Protein AF-A0A2D9LE64-F1 (afdb_monomer_lite)

pLDDT: mean 90.19, std 11.19, range [43.84, 98.0]

Radius of gyration: 64.61 Å; chains: 1; bounding box: 121×28×178 Å

Sequence (159 aa):
MFDQAFWVLIAFVIFVSISFRSAKKLIISGLDRRTEEIKKRLQEAENIRNEAKKILGVNIKKLETAKNEVATILSEANKEAEMQKKKALENLNNSMERNKDQLQDRIQKNEKETIEKLKRIISTISISASESFLKNNIDEKLHNRLIENSLSELPKKIQ

Structure (mmCIF, N/CA/C/O backbone):
data_AF-A0A2D9LE64-F1
#
_entry.id   AF-A0A2D9LE64-F1
#
loop_
_atom_site.group_PDB
_atom_site.id
_atom_site.type_symbol
_atom_site.label_atom_id
_atom_site.label_alt_id
_atom_site.label_comp_id
_atom_site.label_asym_id
_atom_site.label_entity_id
_atom_site.label_seq_id
_atom_site.pdbx_PDB_ins_code
_atom_site.Cartn_x
_atom_site.Cartn_y
_atom_site.Cartn_z
_atom_site.occupancy
_atom_site.B_iso_or_equiv
_atom_site.auth_seq_id
_atom_site.auth_comp_id
_atom_site.auth_asym_id
_atom_site.auth_atom_id
_atom_site.pdbx_PDB_model_num
ATOM 1 N N . MET A 1 1 ? 66.280 9.044 -84.227 1.00 51.53 1 MET A N 1
ATOM 2 C CA . MET A 1 1 ? 66.012 10.172 -83.311 1.00 51.53 1 MET A CA 1
ATOM 3 C C . MET A 1 1 ? 64.741 9.796 -82.570 1.00 51.53 1 MET A C 1
ATOM 5 O O . MET A 1 1 ? 63.733 9.614 -83.237 1.00 51.53 1 MET A O 1
ATOM 9 N N . PHE A 1 2 ? 64.805 9.482 -81.273 1.00 62.69 2 PHE A N 1
ATOM 10 C CA . PHE A 1 2 ? 63.596 9.093 -80.536 1.00 62.69 2 PHE A CA 1
ATOM 11 C C . PHE A 1 2 ? 62.653 10.297 -80.490 1.00 62.69 2 PHE A C 1
ATOM 13 O O . PHE A 1 2 ? 63.049 11.369 -80.038 1.00 62.69 2 PHE A O 1
ATOM 20 N N . ASP A 1 3 ? 61.458 10.120 -81.043 1.00 81.88 3 ASP A N 1
ATOM 21 C CA . ASP A 1 3 ? 60.439 11.156 -81.169 1.00 81.88 3 ASP A CA 1
ATOM 22 C C . ASP A 1 3 ? 59.887 11.558 -79.788 1.00 81.88 3 ASP A C 1
ATOM 24 O O . ASP A 1 3 ? 59.827 10.742 -78.863 1.00 81.88 3 ASP A O 1
ATOM 28 N N . GLN A 1 4 ? 59.469 12.815 -79.639 1.00 82.19 4 GLN A N 1
ATOM 29 C CA . GLN A 1 4 ? 58.940 13.372 -78.386 1.00 82.19 4 GLN A CA 1
ATOM 30 C C . GLN A 1 4 ? 57.730 12.572 -77.877 1.00 82.19 4 GLN A C 1
ATOM 32 O O . GLN A 1 4 ? 57.562 12.388 -76.669 1.00 82.19 4 GLN A O 1
ATOM 37 N N . ALA A 1 5 ? 56.938 12.013 -78.796 1.00 86.25 5 ALA A N 1
ATOM 38 C CA . ALA A 1 5 ? 55.792 11.165 -78.489 1.00 86.25 5 ALA A CA 1
ATOM 39 C C . ALA A 1 5 ? 56.155 9.906 -77.671 1.00 86.25 5 ALA A C 1
ATOM 41 O O . ALA A 1 5 ? 55.371 9.483 -76.821 1.00 86.25 5 ALA A O 1
ATOM 42 N N . PHE A 1 6 ? 57.349 9.327 -77.861 1.00 88.56 6 PHE A N 1
ATOM 43 C CA . PHE A 1 6 ? 57.777 8.132 -77.122 1.00 88.56 6 PHE A CA 1
ATOM 44 C C . PHE A 1 6 ? 58.026 8.433 -75.638 1.00 88.56 6 PHE A C 1
ATOM 46 O O . PHE A 1 6 ? 57.590 7.684 -74.762 1.00 88.56 6 PHE A O 1
ATOM 53 N N . TRP A 1 7 ? 58.665 9.568 -75.339 1.00 89.56 7 TRP A N 1
ATOM 54 C CA . TRP A 1 7 ? 58.882 10.000 -73.956 1.00 89.56 7 TRP A CA 1
ATOM 55 C C . TRP A 1 7 ? 57.571 10.397 -73.265 1.00 89.56 7 TRP A C 1
ATOM 57 O O . TRP A 1 7 ? 57.376 10.080 -72.091 1.00 89.56 7 TRP A O 1
ATOM 67 N N . VAL A 1 8 ? 56.635 11.012 -73.996 1.00 89.94 8 VAL A N 1
ATOM 68 C CA . VAL A 1 8 ? 55.286 11.306 -73.481 1.00 89.94 8 VAL A CA 1
ATOM 69 C C . VAL A 1 8 ? 54.534 10.019 -73.133 1.00 89.94 8 VAL A C 1
ATOM 71 O O . VAL A 1 8 ? 53.922 9.947 -72.067 1.00 89.94 8 VAL A O 1
ATOM 74 N N . LEU A 1 9 ? 54.621 8.979 -73.969 1.00 92.25 9 LEU A N 1
ATOM 75 C CA . LEU A 1 9 ? 53.994 7.684 -73.691 1.00 92.25 9 LEU A CA 1
ATOM 76 C C . LEU A 1 9 ? 54.569 7.030 -72.426 1.00 92.25 9 LEU A C 1
ATOM 78 O O . LEU A 1 9 ? 53.808 6.558 -71.582 1.00 92.25 9 LEU A O 1
ATOM 82 N N . ILE A 1 10 ? 55.895 7.042 -72.256 1.00 92.44 10 ILE A N 1
ATOM 83 C CA . ILE A 1 10 ? 56.552 6.515 -71.049 1.00 92.44 10 ILE A CA 1
ATOM 84 C C . ILE A 1 10 ? 56.089 7.279 -69.802 1.00 92.44 10 ILE A C 1
ATOM 86 O O . ILE A 1 10 ? 55.694 6.659 -68.812 1.00 92.44 10 ILE A O 1
ATOM 90 N N . ALA A 1 11 ? 56.086 8.614 -69.848 1.00 91.75 11 ALA A N 1
ATOM 91 C CA . ALA A 1 11 ? 55.624 9.442 -68.737 1.00 91.75 11 ALA A CA 1
ATOM 92 C C . ALA A 1 11 ? 54.139 9.195 -68.407 1.00 91.75 11 ALA A C 1
ATOM 94 O O . ALA A 1 11 ? 53.780 9.103 -67.233 1.00 91.75 11 ALA A O 1
ATOM 95 N N . PHE A 1 12 ? 53.287 9.017 -69.423 1.00 93.19 12 PHE A N 1
ATOM 96 C CA . PHE A 1 12 ? 51.870 8.694 -69.251 1.00 93.19 12 PHE A CA 1
ATOM 97 C C . PHE A 1 12 ? 51.666 7.335 -68.575 1.00 93.19 12 PHE A C 1
ATOM 99 O O . PHE A 1 12 ? 50.908 7.237 -67.611 1.00 93.19 12 PHE A O 1
ATOM 106 N N . VAL A 1 13 ? 52.379 6.295 -69.018 1.00 94.44 13 VAL A N 1
ATOM 107 C CA . VAL A 1 13 ? 52.289 4.956 -68.414 1.00 94.44 13 VAL A CA 1
ATOM 108 C C . VAL A 1 13 ? 52.748 4.982 -66.956 1.00 94.44 13 VAL A C 1
ATOM 110 O O . VAL A 1 13 ? 52.062 4.436 -66.091 1.00 94.44 13 VAL A O 1
ATOM 113 N N . ILE A 1 14 ? 53.857 5.664 -66.652 1.00 92.88 14 ILE A N 1
ATOM 114 C CA . ILE A 1 14 ? 54.349 5.812 -65.274 1.00 92.88 14 ILE A CA 1
ATOM 115 C C . ILE A 1 14 ? 53.320 6.556 -64.409 1.00 92.88 14 ILE A C 1
ATOM 117 O O . ILE A 1 14 ? 52.990 6.097 -63.312 1.00 92.88 14 ILE A O 1
ATOM 121 N N . PHE A 1 15 ? 52.760 7.662 -64.908 1.00 92.94 15 PHE A N 1
ATOM 122 C CA . PHE A 1 15 ? 51.744 8.441 -64.200 1.00 92.94 15 PHE A CA 1
ATOM 123 C C . PHE A 1 15 ? 50.480 7.622 -63.913 1.00 92.94 15 PHE A C 1
ATOM 125 O O . PHE A 1 15 ? 50.024 7.567 -62.768 1.00 92.94 15 PHE A O 1
ATOM 132 N N . VAL A 1 16 ? 49.936 6.937 -64.923 1.00 94.44 16 VAL A N 1
ATOM 133 C CA . VAL A 1 16 ? 48.745 6.088 -64.777 1.00 94.44 16 VAL A CA 1
ATOM 134 C C . VAL A 1 16 ? 49.011 4.954 -63.793 1.00 94.44 16 VAL A C 1
ATOM 136 O O . VAL A 1 16 ? 48.181 4.697 -62.921 1.00 94.44 16 VAL A O 1
ATOM 139 N N . SER A 1 17 ? 50.179 4.313 -63.866 1.00 92.00 17 SER A N 1
ATOM 140 C CA . SER A 1 17 ? 50.517 3.191 -62.990 1.00 92.00 17 SER A CA 1
ATOM 141 C C . SER A 1 17 ? 50.615 3.609 -61.514 1.00 92.00 17 SER A C 1
ATOM 143 O O . SER A 1 17 ? 50.155 2.879 -60.630 1.00 92.00 17 SER A O 1
ATOM 145 N N . ILE A 1 18 ? 51.154 4.799 -61.225 1.00 91.00 18 ILE A N 1
ATOM 146 C CA . ILE A 1 18 ? 51.214 5.356 -59.862 1.00 91.00 18 ILE A CA 1
ATOM 147 C C . ILE A 1 18 ? 49.823 5.813 -59.397 1.00 91.00 18 ILE A C 1
ATOM 149 O O . ILE A 1 18 ? 49.402 5.493 -58.280 1.00 91.00 18 ILE A O 1
ATOM 153 N N . SER A 1 19 ? 49.087 6.523 -60.255 1.00 90.88 19 SER A N 1
ATOM 154 C CA . SER A 1 19 ? 47.756 7.055 -59.944 1.00 90.88 19 SER A CA 1
ATOM 155 C C . SER A 1 19 ? 46.746 5.939 -59.658 1.00 90.88 19 SER A C 1
ATOM 157 O O . SER A 1 19 ? 46.029 5.987 -58.657 1.00 90.88 19 SER A O 1
ATOM 159 N N . PHE A 1 20 ? 46.758 4.864 -60.452 1.00 92.25 20 PHE A N 1
ATOM 160 C CA . PHE A 1 20 ? 45.866 3.717 -60.277 1.00 92.25 20 PHE A CA 1
ATOM 161 C C . PHE A 1 20 ? 46.062 3.022 -58.924 1.00 92.25 20 PHE A C 1
ATOM 163 O O . PHE A 1 20 ? 45.090 2.660 -58.256 1.00 92.25 20 PHE A O 1
ATOM 170 N N . ARG A 1 21 ? 47.313 2.880 -58.466 1.00 89.62 21 ARG A N 1
ATOM 171 C CA . ARG A 1 21 ? 47.621 2.285 -57.158 1.00 89.62 21 ARG A CA 1
ATOM 172 C C . ARG A 1 21 ? 47.057 3.126 -56.007 1.00 89.62 21 ARG A C 1
ATOM 174 O O . ARG A 1 21 ? 46.466 2.566 -55.081 1.00 89.62 21 ARG A O 1
ATOM 181 N N . SER A 1 22 ? 47.213 4.446 -56.069 1.00 88.25 22 SER A N 1
ATOM 182 C CA . SER A 1 22 ? 46.704 5.370 -55.048 1.00 88.25 22 SER A CA 1
ATOM 183 C C . SER A 1 22 ? 45.175 5.451 -55.051 1.00 88.25 22 SER A C 1
ATOM 185 O O . SER A 1 22 ? 44.556 5.345 -53.991 1.00 88.25 22 SER A O 1
ATOM 187 N N . ALA A 1 23 ? 44.558 5.544 -56.232 1.00 90.19 23 ALA A N 1
ATOM 188 C CA . ALA A 1 23 ? 43.106 5.569 -56.389 1.00 90.19 23 ALA A CA 1
ATOM 189 C C . ALA A 1 23 ? 42.455 4.278 -55.866 1.00 90.19 23 ALA A C 1
ATOM 191 O O . ALA A 1 23 ? 41.515 4.335 -55.073 1.00 90.19 23 ALA A O 1
ATOM 192 N N . LYS A 1 24 ? 43.006 3.108 -56.221 1.00 91.44 24 LYS A N 1
ATOM 193 C CA . LYS A 1 24 ? 42.518 1.812 -55.729 1.00 91.44 24 LYS A CA 1
ATOM 194 C C . LYS A 1 24 ? 42.582 1.723 -54.202 1.00 91.44 24 LYS A C 1
ATOM 196 O O . LYS A 1 24 ? 41.623 1.273 -53.580 1.00 91.44 24 LYS A O 1
ATOM 201 N N . LYS A 1 25 ? 43.687 2.172 -53.593 1.00 91.31 25 LYS A N 1
ATOM 202 C CA . LYS A 1 25 ? 43.847 2.165 -52.131 1.00 91.31 25 LYS A CA 1
ATOM 203 C C . LYS A 1 25 ? 42.791 3.034 -51.442 1.00 91.31 25 LYS A C 1
ATOM 205 O O . LYS A 1 25 ? 42.179 2.569 -50.486 1.00 91.31 25 LYS A O 1
ATOM 210 N N . LEU A 1 26 ? 42.558 4.253 -51.935 1.00 91.44 26 LEU A N 1
ATOM 211 C CA . LEU A 1 26 ? 41.569 5.174 -51.362 1.00 91.44 26 LEU A CA 1
ATOM 212 C C . LEU A 1 26 ? 40.145 4.613 -51.448 1.00 91.44 26 LEU A C 1
ATOM 214 O O . LEU A 1 26 ? 39.428 4.628 -50.448 1.00 91.44 26 LEU A O 1
ATOM 218 N N . ILE A 1 27 ? 39.762 4.057 -52.602 1.00 92.75 27 ILE A N 1
ATOM 219 C CA . ILE A 1 27 ? 38.426 3.482 -52.815 1.00 92.75 27 ILE A CA 1
ATOM 220 C C . ILE A 1 27 ? 38.184 2.298 -51.873 1.00 92.75 27 ILE A C 1
ATOM 222 O O . ILE A 1 27 ? 37.163 2.270 -51.187 1.00 92.75 27 ILE A O 1
ATOM 226 N N . ILE A 1 28 ? 39.132 1.358 -51.793 1.00 93.56 28 ILE A N 1
ATOM 227 C CA . ILE A 1 28 ? 39.018 0.191 -50.905 1.00 93.56 28 ILE A CA 1
ATOM 228 C C . ILE A 1 28 ? 38.941 0.645 -49.444 1.00 93.56 28 ILE A C 1
ATOM 230 O O . ILE A 1 28 ? 38.006 0.270 -48.746 1.00 93.56 28 ILE A O 1
ATOM 234 N N . SER A 1 29 ? 39.829 1.547 -49.007 1.00 94.00 29 SER A N 1
ATOM 235 C CA . SER A 1 29 ? 39.803 2.044 -47.624 1.00 94.00 29 SER A CA 1
ATOM 236 C C . SER A 1 29 ? 38.511 2.784 -47.262 1.00 94.00 29 SER A C 1
ATOM 238 O O . SER A 1 29 ? 38.057 2.711 -46.121 1.00 94.00 29 SER A O 1
ATOM 240 N N . GLY A 1 30 ? 37.898 3.488 -48.220 1.00 94.31 30 GLY A N 1
ATOM 241 C CA . GLY A 1 30 ? 36.617 4.160 -48.011 1.00 94.31 30 GLY A CA 1
ATOM 242 C C . GLY A 1 30 ? 35.468 3.164 -47.851 1.00 94.31 30 GLY A C 1
ATOM 243 O O . GLY A 1 30 ? 34.60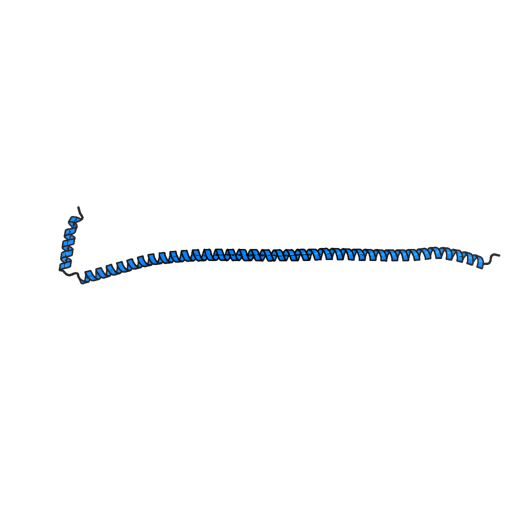3 3.350 -46.993 1.00 94.31 30 GLY A O 1
ATOM 244 N N . LEU A 1 31 ? 35.482 2.087 -48.641 1.00 94.12 31 LEU A N 1
ATOM 245 C CA . LEU A 1 31 ? 34.485 1.024 -48.565 1.00 94.12 31 LEU A CA 1
ATOM 246 C C . LEU A 1 31 ? 34.627 0.204 -47.273 1.00 94.12 31 LEU A C 1
ATOM 248 O O . LEU A 1 31 ? 33.621 -0.062 -46.614 1.00 94.12 31 LEU A O 1
ATOM 252 N N . ASP A 1 32 ? 35.860 -0.109 -46.867 1.00 95.50 32 ASP A N 1
ATOM 253 C CA . ASP A 1 32 ? 36.158 -0.793 -45.603 1.00 95.50 32 ASP A CA 1
ATOM 254 C C . ASP A 1 32 ? 35.691 0.041 -44.409 1.00 95.50 32 ASP A C 1
ATOM 256 O O . ASP A 1 32 ? 34.971 -0.455 -43.542 1.00 95.50 32 ASP A O 1
ATOM 260 N N . ARG A 1 33 ? 36.006 1.345 -44.398 1.00 96.00 33 ARG A N 1
ATOM 261 C CA . ARG A 1 33 ? 35.556 2.261 -43.342 1.00 96.00 33 ARG A CA 1
ATOM 262 C C . ARG A 1 33 ? 34.035 2.306 -43.241 1.00 96.00 33 ARG A C 1
ATOM 264 O O . ARG A 1 33 ? 33.493 2.219 -42.144 1.00 96.00 33 ARG A O 1
ATOM 271 N N . ARG A 1 34 ? 33.337 2.414 -44.374 1.00 95.81 34 ARG A N 1
ATOM 272 C CA . ARG A 1 34 ? 31.869 2.430 -44.392 1.00 95.81 34 ARG A CA 1
ATOM 273 C C . ARG A 1 34 ? 31.283 1.107 -43.901 1.00 95.81 34 ARG A C 1
ATOM 275 O O . ARG A 1 34 ? 30.281 1.114 -43.192 1.00 95.81 34 ARG A O 1
ATOM 282 N N . THR A 1 35 ? 31.906 -0.013 -44.256 1.00 95.94 35 TH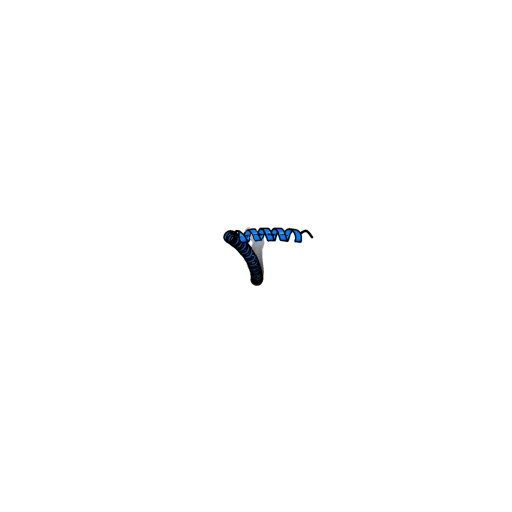R A N 1
ATOM 283 C CA . THR A 1 35 ? 31.492 -1.348 -43.808 1.00 95.94 35 THR A CA 1
ATOM 284 C C . THR A 1 35 ? 31.649 -1.491 -42.297 1.00 95.94 35 THR A C 1
ATOM 286 O O . THR A 1 35 ? 30.707 -1.912 -41.629 1.00 95.94 35 THR A O 1
ATOM 289 N N . GLU A 1 36 ? 32.784 -1.066 -41.738 1.00 97.12 36 GLU A N 1
ATOM 290 C CA . GLU A 1 36 ? 33.013 -1.066 -40.289 1.00 97.12 36 GLU A CA 1
ATOM 291 C C . GLU A 1 36 ? 32.059 -0.119 -39.549 1.00 97.12 36 GLU A C 1
ATOM 293 O O . GLU A 1 36 ? 31.499 -0.490 -38.519 1.00 97.12 36 GLU A O 1
ATOM 298 N N . GLU A 1 37 ? 31.775 1.069 -40.093 1.00 96.94 37 GLU A N 1
ATOM 299 C CA . GLU A 1 37 ? 30.780 1.982 -39.516 1.00 96.94 37 GLU A CA 1
ATOM 300 C C . GLU A 1 37 ? 29.372 1.361 -39.491 1.00 96.94 37 GLU A C 1
ATOM 302 O O . GLU A 1 37 ? 28.675 1.456 -38.479 1.00 96.94 37 GLU A O 1
ATOM 307 N N . ILE A 1 38 ? 28.948 0.693 -40.570 1.00 96.38 38 ILE A N 1
ATOM 308 C CA . ILE A 1 38 ? 27.651 -0.003 -40.628 1.00 96.38 38 ILE A CA 1
ATOM 309 C C . ILE A 1 38 ? 27.620 -1.167 -39.636 1.00 96.38 38 ILE A C 1
ATOM 311 O O . ILE A 1 38 ? 26.646 -1.315 -38.897 1.00 96.38 38 ILE A O 1
ATOM 315 N N . LYS A 1 39 ? 28.685 -1.971 -39.586 1.00 97.19 39 LYS A N 1
ATOM 316 C CA . LYS A 1 39 ? 28.808 -3.104 -38.665 1.00 97.19 39 LYS A CA 1
ATOM 317 C C . LYS A 1 39 ? 28.732 -2.647 -37.212 1.00 97.19 39 LYS A C 1
ATOM 319 O O . LYS A 1 39 ? 27.979 -3.230 -36.436 1.00 97.19 39 LYS A O 1
ATOM 324 N N . LYS A 1 40 ? 29.439 -1.569 -36.864 1.00 97.62 40 LYS A N 1
ATOM 325 C CA . LYS A 1 40 ? 29.399 -0.968 -35.528 1.00 97.62 40 LYS A CA 1
ATOM 326 C C . LYS A 1 40 ? 27.991 -0.494 -35.169 1.00 97.62 40 LYS A C 1
ATOM 328 O O . LYS A 1 40 ? 27.487 -0.852 -34.111 1.00 97.62 40 LYS A O 1
ATOM 333 N N . ARG A 1 41 ? 27.318 0.231 -36.070 1.00 96.50 41 ARG A N 1
ATOM 334 C CA . ARG A 1 41 ? 25.928 0.679 -35.856 1.00 96.50 41 ARG A CA 1
ATOM 335 C C . ARG A 1 41 ? 24.961 -0.490 -35.678 1.00 96.50 41 ARG A C 1
ATOM 337 O O . ARG A 1 41 ? 24.058 -0.407 -34.852 1.00 96.50 41 ARG A O 1
ATOM 344 N N . LEU A 1 42 ? 25.140 -1.575 -36.435 1.00 97.38 42 LEU A N 1
ATOM 345 C CA . LEU A 1 42 ? 24.298 -2.765 -36.316 1.00 97.38 42 LEU A CA 1
ATOM 346 C C . LEU A 1 42 ? 24.514 -3.476 -34.973 1.00 97.38 42 LEU A C 1
ATOM 348 O O . LEU A 1 42 ? 23.538 -3.847 -34.328 1.00 97.38 42 LEU A O 1
ATOM 352 N N . GLN A 1 43 ? 25.766 -3.605 -34.526 1.00 97.62 43 GLN A N 1
ATOM 353 C CA . GLN A 1 43 ? 26.093 -4.157 -33.207 1.00 97.62 43 GLN A CA 1
ATOM 354 C C . GLN A 1 43 ? 25.535 -3.298 -32.069 1.00 97.62 43 GLN A C 1
ATOM 356 O O . GLN A 1 43 ? 24.953 -3.828 -31.128 1.00 97.62 43 GLN A O 1
ATOM 361 N N . GLU A 1 44 ? 25.660 -1.974 -32.160 1.00 97.12 44 GLU A N 1
ATOM 362 C CA . GLU A 1 44 ? 25.070 -1.050 -31.186 1.00 97.12 44 GLU A CA 1
ATOM 363 C C . GLU A 1 44 ? 23.542 -1.183 -31.147 1.00 97.12 44 GLU A C 1
ATOM 365 O O . GLU A 1 44 ? 22.963 -1.305 -30.069 1.00 97.12 44 GLU A O 1
ATOM 370 N N . ALA A 1 45 ? 22.883 -1.241 -32.308 1.00 96.81 45 ALA A N 1
ATOM 371 C CA . ALA A 1 45 ? 21.438 -1.438 -32.389 1.00 96.81 45 ALA A CA 1
ATOM 372 C C . ALA A 1 45 ? 20.996 -2.788 -31.799 1.00 96.81 45 ALA A C 1
ATOM 374 O O . ALA A 1 45 ? 19.982 -2.861 -31.101 1.00 96.81 45 ALA A O 1
ATOM 375 N N . GLU A 1 46 ? 21.753 -3.860 -32.046 1.00 97.25 46 GLU A N 1
ATOM 376 C CA . GLU A 1 46 ? 21.484 -5.172 -31.462 1.00 97.25 46 GLU A CA 1
ATOM 377 C C . GLU A 1 46 ? 21.665 -5.165 -29.939 1.00 97.25 46 GLU A C 1
ATOM 379 O O . GLU A 1 46 ? 20.800 -5.676 -29.221 1.00 97.25 46 GLU A O 1
ATOM 384 N N . ASN A 1 47 ? 22.721 -4.521 -29.439 1.00 97.69 47 ASN A N 1
ATOM 385 C CA . ASN A 1 47 ? 22.962 -4.358 -28.008 1.00 97.69 47 ASN A CA 1
ATOM 386 C C . ASN A 1 47 ? 21.828 -3.579 -27.336 1.00 97.69 47 ASN A C 1
ATOM 388 O O . ASN A 1 47 ? 21.244 -4.078 -26.375 1.00 97.69 47 ASN A O 1
ATOM 392 N N . ILE A 1 48 ? 21.433 -2.430 -27.891 1.00 96.94 48 ILE A N 1
ATOM 393 C CA . ILE A 1 48 ? 20.306 -1.631 -27.384 1.00 96.94 48 ILE A CA 1
ATOM 394 C C . ILE A 1 48 ? 19.018 -2.461 -27.376 1.00 96.94 48 ILE A C 1
ATOM 396 O O . ILE A 1 48 ? 18.264 -2.442 -26.402 1.00 96.94 48 ILE A O 1
ATOM 400 N N . ARG A 1 49 ? 18.760 -3.245 -28.431 1.00 97.00 49 ARG A N 1
ATOM 401 C CA . ARG A 1 49 ? 17.586 -4.127 -28.488 1.00 97.00 49 ARG A CA 1
ATOM 402 C C . ARG A 1 49 ? 17.625 -5.192 -27.393 1.00 97.00 49 ARG A C 1
ATOM 404 O O . ARG A 1 49 ? 16.592 -5.486 -26.789 1.00 97.00 49 ARG A O 1
ATOM 411 N N . ASN A 1 50 ? 18.786 -5.789 -27.148 1.00 97.56 50 ASN A N 1
ATOM 412 C CA . ASN A 1 50 ? 18.958 -6.817 -26.125 1.00 97.56 50 ASN A CA 1
ATOM 413 C C . ASN A 1 50 ? 18.813 -6.233 -24.713 1.00 97.56 50 ASN A C 1
ATOM 415 O O . ASN A 1 50 ? 18.131 -6.825 -23.875 1.00 97.56 50 ASN A O 1
ATOM 419 N N . GLU A 1 51 ? 19.363 -5.046 -24.464 1.00 96.88 51 GLU A N 1
ATOM 420 C CA . GLU A 1 51 ? 19.177 -4.308 -23.214 1.00 96.88 51 GLU A CA 1
ATOM 421 C C . GLU A 1 51 ? 17.710 -3.942 -22.986 1.00 96.88 51 GLU A C 1
ATOM 423 O O . GLU A 1 51 ? 17.172 -4.218 -21.913 1.00 96.88 51 GLU A O 1
ATOM 428 N N . ALA A 1 52 ? 17.019 -3.426 -24.006 1.00 96.75 52 ALA A N 1
ATOM 429 C CA . ALA A 1 52 ? 15.594 -3.116 -23.926 1.00 96.75 52 ALA A CA 1
ATOM 430 C C . ALA A 1 52 ? 14.755 -4.362 -23.597 1.00 96.75 52 ALA A C 1
ATOM 432 O O . ALA A 1 52 ? 13.895 -4.317 -22.715 1.00 96.75 52 ALA A O 1
ATOM 433 N N . LYS A 1 53 ? 15.039 -5.507 -24.236 1.00 96.94 53 LYS A N 1
ATOM 434 C CA . LYS A 1 53 ? 14.386 -6.789 -23.917 1.00 96.94 53 LYS A CA 1
ATOM 435 C C . LYS A 1 53 ? 14.662 -7.236 -22.481 1.00 96.94 53 LYS A C 1
ATOM 437 O O . LYS A 1 53 ? 13.748 -7.706 -21.805 1.00 96.94 53 LYS A O 1
ATOM 442 N N . LYS A 1 54 ? 15.898 -7.076 -22.001 1.00 97.56 54 LYS A N 1
ATOM 443 C CA . LYS A 1 54 ? 16.275 -7.405 -20.620 1.00 97.56 54 LYS A CA 1
ATOM 444 C C . LYS A 1 54 ? 15.516 -6.531 -19.622 1.00 97.56 54 LYS A C 1
ATOM 446 O O . LYS A 1 54 ? 14.925 -7.061 -18.684 1.00 97.56 54 LYS A O 1
ATOM 451 N N . ILE A 1 55 ? 15.482 -5.218 -19.847 1.00 96.69 55 ILE A N 1
ATOM 452 C CA . ILE A 1 55 ? 14.751 -4.259 -19.010 1.00 96.69 55 ILE A CA 1
ATOM 453 C C . ILE A 1 55 ? 13.257 -4.585 -19.008 1.00 96.69 55 ILE A C 1
ATOM 455 O O . ILE A 1 55 ? 12.644 -4.611 -17.941 1.00 96.69 55 ILE A O 1
ATOM 459 N N . LEU A 1 56 ? 12.671 -4.892 -20.167 1.00 96.62 56 LEU A N 1
ATOM 460 C CA . LEU A 1 56 ? 11.268 -5.285 -20.264 1.00 96.62 56 LEU A CA 1
ATOM 461 C C . LEU A 1 56 ? 10.981 -6.549 -19.444 1.00 96.62 56 LEU A C 1
ATOM 463 O O . LEU A 1 56 ? 10.042 -6.564 -18.653 1.00 96.62 56 LEU A O 1
ATOM 467 N N . GLY A 1 57 ? 11.822 -7.580 -19.566 1.00 97.31 57 GLY A N 1
ATOM 468 C CA . GLY A 1 57 ? 11.681 -8.814 -18.792 1.00 97.31 57 GLY A CA 1
ATOM 469 C C . GLY A 1 57 ? 11.769 -8.585 -17.280 1.00 97.31 57 GLY A C 1
ATOM 470 O O . GLY A 1 57 ? 10.975 -9.144 -16.525 1.00 97.31 57 GLY A O 1
ATOM 471 N N . VAL A 1 58 ? 12.689 -7.726 -16.828 1.00 96.88 58 VAL A N 1
ATOM 472 C CA . VAL A 1 58 ? 12.799 -7.345 -15.410 1.00 96.88 58 VAL A CA 1
ATOM 473 C C . VAL A 1 58 ? 11.555 -6.590 -14.940 1.00 96.88 58 VAL A C 1
ATOM 475 O O . VAL A 1 58 ? 11.039 -6.891 -13.867 1.00 96.88 58 VAL A O 1
ATOM 478 N N . ASN A 1 59 ? 11.037 -5.651 -15.735 1.00 96.62 59 ASN A N 1
ATOM 479 C CA . ASN A 1 59 ? 9.841 -4.887 -15.373 1.00 96.62 59 ASN A CA 1
ATOM 480 C C . ASN A 1 59 ? 8.584 -5.759 -15.319 1.00 96.62 59 ASN A C 1
ATOM 482 O O . ASN A 1 59 ? 7.799 -5.606 -14.390 1.00 96.62 59 ASN A O 1
ATOM 486 N N . ILE A 1 60 ? 8.408 -6.700 -16.251 1.00 97.12 60 ILE A N 1
ATOM 487 C CA . ILE A 1 60 ? 7.282 -7.647 -16.218 1.00 97.12 60 ILE A CA 1
ATOM 488 C C . ILE A 1 60 ? 7.327 -8.475 -14.931 1.00 97.12 60 ILE A C 1
ATOM 490 O O . ILE A 1 60 ? 6.331 -8.532 -14.213 1.00 97.12 60 ILE A O 1
ATOM 494 N N . LYS A 1 61 ? 8.494 -9.036 -14.589 1.00 96.81 61 LYS A N 1
ATOM 495 C CA . LYS A 1 61 ? 8.670 -9.774 -13.330 1.00 96.81 61 LYS A CA 1
ATOM 496 C C . LYS A 1 61 ? 8.386 -8.893 -12.115 1.00 96.81 61 LYS A C 1
ATOM 498 O O . LYS A 1 61 ? 7.678 -9.320 -11.214 1.00 96.81 61 LYS A O 1
ATOM 503 N N . LYS A 1 62 ? 8.883 -7.652 -12.109 1.00 96.69 62 LYS A N 1
ATOM 504 C CA . LYS A 1 62 ? 8.649 -6.692 -11.021 1.00 96.69 62 LYS A CA 1
ATOM 505 C C . LYS A 1 62 ? 7.166 -6.338 -10.865 1.00 96.69 62 LYS A C 1
ATOM 507 O O . LYS A 1 62 ? 6.686 -6.194 -9.745 1.00 96.69 62 LYS A O 1
ATOM 512 N N . LEU A 1 63 ? 6.435 -6.200 -11.971 1.00 96.69 63 LEU A N 1
ATOM 513 C CA . LEU A 1 63 ? 4.991 -5.962 -11.952 1.00 96.69 63 LEU A CA 1
ATOM 514 C C . LEU A 1 63 ? 4.229 -7.168 -11.401 1.00 96.69 63 LEU A C 1
ATOM 516 O O . LEU A 1 63 ? 3.288 -6.988 -10.635 1.00 96.69 63 LEU A O 1
ATOM 520 N N . GLU A 1 64 ? 4.625 -8.384 -11.767 1.00 97.00 64 GLU A N 1
ATOM 521 C CA . GLU A 1 64 ? 4.019 -9.608 -11.243 1.00 97.00 64 GLU A CA 1
ATOM 522 C C . GLU A 1 64 ? 4.267 -9.760 -9.737 1.00 97.00 64 GLU A C 1
ATOM 524 O O . GLU A 1 64 ? 3.323 -9.974 -8.978 1.00 97.00 64 GLU A O 1
ATOM 529 N N . THR A 1 65 ? 5.506 -9.547 -9.279 1.00 96.94 65 THR A N 1
ATOM 530 C CA . THR A 1 65 ? 5.824 -9.573 -7.844 1.00 96.94 65 THR A CA 1
ATOM 531 C C . THR A 1 65 ? 5.059 -8.499 -7.080 1.00 96.94 65 THR A C 1
ATOM 533 O O . THR A 1 65 ? 4.491 -8.803 -6.038 1.00 96.94 65 THR A O 1
ATOM 536 N N . ALA A 1 66 ? 4.965 -7.278 -7.619 1.00 96.56 66 ALA A N 1
ATOM 537 C CA . ALA A 1 66 ? 4.213 -6.194 -6.989 1.00 96.56 66 ALA A CA 1
ATOM 538 C C . ALA A 1 66 ? 2.711 -6.510 -6.897 1.00 96.56 66 ALA A C 1
ATOM 540 O O . ALA A 1 66 ? 2.084 -6.225 -5.883 1.00 96.56 66 ALA A O 1
ATOM 541 N N . LYS A 1 67 ? 2.120 -7.137 -7.924 1.00 96.56 67 LYS A N 1
ATOM 542 C CA . LYS A 1 67 ? 0.718 -7.586 -7.873 1.00 96.56 67 LYS A CA 1
ATOM 543 C C . LYS A 1 67 ? 0.493 -8.634 -6.784 1.00 96.56 67 LYS A C 1
ATOM 545 O O . LYS A 1 67 ? -0.489 -8.536 -6.052 1.00 96.56 67 LYS A O 1
ATOM 550 N N . ASN A 1 68 ? 1.397 -9.606 -6.666 1.00 97.12 68 ASN A N 1
ATOM 551 C CA . ASN A 1 68 ? 1.317 -10.635 -5.629 1.00 97.12 68 ASN A CA 1
ATOM 552 C C . ASN A 1 68 ? 1.491 -10.037 -4.228 1.00 97.12 68 ASN A C 1
ATOM 554 O O . ASN A 1 68 ? 0.757 -10.393 -3.313 1.00 97.12 68 ASN A O 1
ATOM 558 N N . GLU A 1 69 ? 2.416 -9.094 -4.065 1.00 96.81 69 GLU A N 1
ATOM 559 C CA . GLU A 1 69 ? 2.629 -8.377 -2.807 1.00 96.81 69 GLU A CA 1
ATOM 560 C C . GLU A 1 69 ? 1.388 -7.572 -2.403 1.00 96.81 69 GLU A C 1
ATOM 562 O O . GLU A 1 69 ? 0.918 -7.699 -1.277 1.00 96.81 69 GLU A O 1
ATOM 567 N N . VAL A 1 70 ? 0.777 -6.836 -3.338 1.00 97.50 70 VAL A N 1
ATOM 568 C CA . VAL A 1 70 ? -0.482 -6.113 -3.092 1.00 97.50 70 VAL A CA 1
ATOM 569 C C . VAL A 1 70 ? -1.609 -7.067 -2.692 1.00 97.50 70 VAL A C 1
ATOM 571 O O . VAL A 1 70 ? -2.353 -6.770 -1.760 1.00 97.50 70 VAL A O 1
ATOM 574 N N . ALA A 1 71 ? -1.741 -8.219 -3.356 1.00 96.75 71 ALA A N 1
ATOM 575 C CA . ALA A 1 71 ? -2.748 -9.215 -2.995 1.00 96.75 71 ALA A CA 1
ATOM 576 C C . ALA A 1 71 ? -2.533 -9.759 -1.571 1.00 96.75 71 ALA A C 1
ATOM 578 O O . ALA A 1 71 ? -3.497 -9.893 -0.812 1.00 96.75 71 ALA A O 1
ATOM 579 N N . THR A 1 72 ? -1.279 -10.010 -1.187 1.00 97.56 72 THR A N 1
ATOM 580 C CA . THR A 1 72 ? -0.912 -10.422 0.174 1.00 97.56 72 THR A CA 1
ATOM 581 C C . THR A 1 72 ? -1.244 -9.334 1.191 1.00 97.56 72 THR A C 1
ATOM 583 O O . THR A 1 72 ? -1.953 -9.619 2.152 1.00 97.56 72 THR A O 1
ATOM 586 N N . ILE A 1 73 ? -0.847 -8.081 0.938 1.00 97.81 73 ILE A N 1
ATOM 587 C CA . ILE A 1 73 ? -1.143 -6.934 1.812 1.00 97.81 73 ILE A CA 1
ATOM 588 C C . ILE A 1 73 ? -2.653 -6.782 2.013 1.00 97.81 73 ILE A C 1
ATOM 590 O O . ILE A 1 73 ? -3.118 -6.631 3.139 1.00 97.81 73 ILE A O 1
ATOM 594 N N . LEU A 1 74 ? -3.446 -6.860 0.939 1.00 98.00 74 LEU A N 1
ATOM 595 C CA . LEU A 1 74 ? -4.905 -6.771 1.035 1.00 98.00 74 LEU A CA 1
ATOM 596 C C . LEU A 1 74 ? -5.499 -7.940 1.828 1.00 98.00 74 LEU A C 1
ATOM 598 O O . LEU A 1 74 ? -6.423 -7.745 2.618 1.00 98.00 74 LEU A O 1
ATOM 602 N N . SER A 1 75 ? -4.985 -9.157 1.642 1.00 97.69 75 SER A N 1
ATOM 603 C CA . SER A 1 75 ? -5.425 -10.312 2.427 1.00 97.69 75 SER A CA 1
ATOM 604 C C . SER A 1 75 ? -5.087 -10.155 3.910 1.00 97.69 75 SER A C 1
ATOM 606 O O . SER A 1 75 ? -5.900 -10.530 4.754 1.00 97.69 75 SER A O 1
ATOM 608 N N . GLU A 1 76 ? -3.895 -9.668 4.242 1.00 97.44 76 GLU A N 1
ATOM 609 C CA . GLU A 1 76 ? -3.458 -9.454 5.623 1.00 97.44 76 GLU A CA 1
ATOM 610 C C . GLU A 1 76 ? -4.259 -8.337 6.288 1.00 97.44 76 GLU A C 1
ATOM 612 O O . GLU A 1 76 ? -4.808 -8.553 7.366 1.00 97.44 76 GLU A O 1
ATOM 617 N N . ALA A 1 77 ? -4.444 -7.208 5.601 1.00 97.31 77 ALA A N 1
ATOM 618 C CA . ALA A 1 77 ? -5.251 -6.092 6.083 1.00 97.31 77 ALA A CA 1
ATOM 619 C C . ALA A 1 77 ? -6.701 -6.511 6.372 1.00 97.31 77 ALA A C 1
ATOM 621 O O . ALA A 1 77 ? -7.253 -6.146 7.407 1.00 97.31 77 ALA A O 1
ATOM 622 N N . ASN A 1 78 ? -7.314 -7.327 5.506 1.00 97.44 78 ASN A N 1
ATOM 623 C CA . ASN A 1 78 ? -8.663 -7.846 5.747 1.00 97.44 78 ASN A CA 1
ATOM 624 C C . ASN A 1 78 ? -8.718 -8.789 6.958 1.00 97.44 78 ASN A C 1
ATOM 626 O O . ASN A 1 78 ? -9.638 -8.696 7.771 1.00 97.44 78 ASN A O 1
ATOM 630 N N . LYS A 1 79 ? -7.732 -9.683 7.111 1.00 97.81 79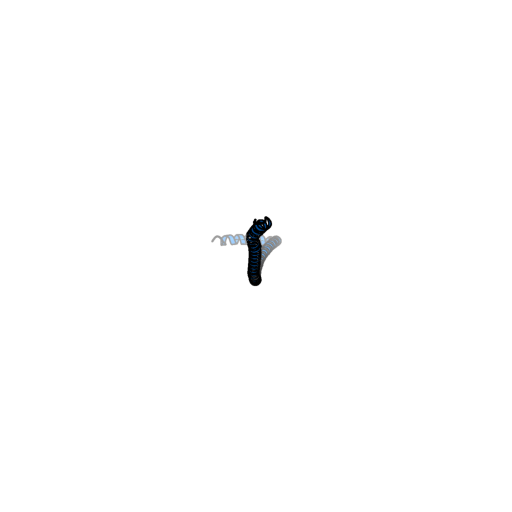 LYS A N 1
ATOM 631 C CA . LYS A 1 79 ? -7.645 -10.573 8.281 1.00 97.81 79 LYS A CA 1
ATOM 632 C C . LYS A 1 79 ? -7.459 -9.782 9.572 1.00 97.81 79 LYS A C 1
ATOM 634 O O . LYS A 1 79 ? -8.108 -10.087 10.572 1.00 97.81 79 LYS A O 1
ATOM 639 N N . GLU A 1 80 ? -6.597 -8.772 9.552 1.00 97.31 80 GLU A N 1
ATOM 640 C CA . GLU A 1 80 ? -6.369 -7.905 10.700 1.00 97.31 80 GLU A CA 1
ATOM 641 C C . GLU A 1 80 ? -7.625 -7.097 11.037 1.00 97.31 80 GLU A C 1
ATOM 643 O O . GLU A 1 80 ? -8.028 -7.067 12.197 1.00 97.31 80 GLU A O 1
ATOM 648 N N . ALA A 1 81 ? -8.303 -6.525 10.040 1.00 97.44 81 ALA A N 1
ATOM 649 C CA . ALA A 1 81 ? -9.552 -5.798 10.237 1.00 97.44 81 ALA A CA 1
ATOM 650 C C . ALA A 1 81 ? -10.639 -6.675 10.881 1.00 97.44 81 ALA A C 1
ATOM 652 O O . ALA A 1 81 ? -11.271 -6.254 11.852 1.00 97.44 81 ALA A O 1
ATOM 653 N N . GLU A 1 82 ? -10.827 -7.910 10.406 1.00 97.50 82 GLU A N 1
ATOM 654 C CA . GLU A 1 82 ? -11.778 -8.859 11.002 1.00 97.50 82 GLU A CA 1
ATOM 655 C C . GLU A 1 82 ? -11.385 -9.252 12.434 1.00 97.50 82 GLU A C 1
ATOM 657 O O . GLU A 1 82 ? -12.231 -9.286 13.332 1.00 97.50 82 GLU A O 1
ATOM 662 N N . MET A 1 83 ? -10.095 -9.481 12.694 1.00 97.88 83 MET A N 1
ATOM 663 C CA . MET A 1 83 ? -9.602 -9.767 14.043 1.00 97.88 83 MET A CA 1
ATOM 664 C C . MET A 1 83 ? -9.838 -8.587 14.997 1.00 97.88 83 MET A C 1
ATOM 666 O O . MET A 1 83 ? -10.323 -8.784 16.114 1.00 97.88 83 MET A O 1
ATOM 670 N N . GLN A 1 84 ? -9.538 -7.361 14.561 1.00 97.56 84 GLN A N 1
ATOM 671 C CA . GLN A 1 84 ? -9.758 -6.148 15.350 1.00 97.56 84 GLN A CA 1
ATOM 672 C C . GLN A 1 84 ? -11.245 -5.912 15.603 1.00 97.56 84 GLN A C 1
ATOM 674 O O . GLN A 1 84 ? -11.631 -5.607 16.730 1.00 97.56 84 GLN A O 1
ATOM 679 N N . LYS A 1 85 ? -12.098 -6.126 14.597 1.00 97.50 85 LYS A N 1
ATOM 680 C CA . LYS A 1 85 ? -13.554 -6.054 14.741 1.00 97.50 85 LYS A CA 1
ATOM 681 C C . LYS A 1 85 ? -14.059 -7.060 15.772 1.00 97.50 85 LYS A C 1
ATOM 683 O O . LYS A 1 85 ? -14.816 -6.682 16.664 1.00 97.50 85 LYS A O 1
ATOM 688 N N . LYS A 1 86 ? -13.614 -8.319 15.699 1.00 97.75 86 LYS A N 1
ATOM 689 C CA . LYS A 1 86 ? -13.978 -9.353 16.678 1.00 97.75 86 LYS A CA 1
ATOM 690 C C . LYS A 1 86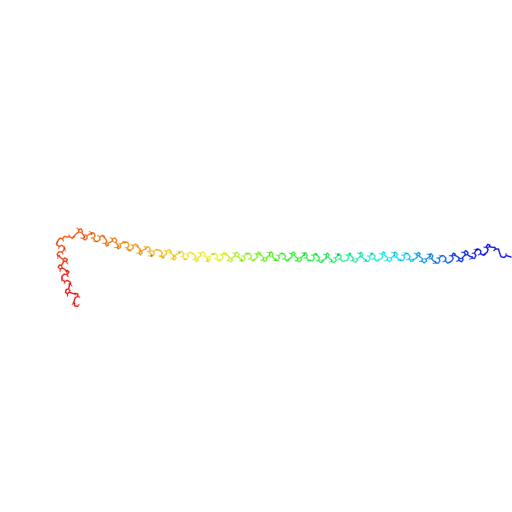 ? -13.549 -8.957 18.092 1.00 97.75 86 LYS A C 1
ATOM 692 O O . LYS A 1 86 ? -14.364 -9.009 19.008 1.00 97.75 86 LYS A O 1
ATOM 697 N N . LYS A 1 87 ? -12.306 -8.500 18.258 1.00 97.56 87 LYS A N 1
ATOM 698 C CA . LYS A 1 87 ? -11.772 -8.044 19.549 1.00 97.56 87 LYS A CA 1
ATOM 699 C C . LYS A 1 87 ? -12.527 -6.827 20.090 1.00 97.56 87 LYS A C 1
ATOM 701 O O . LYS A 1 87 ? -12.798 -6.751 21.284 1.00 97.56 87 LYS A O 1
ATOM 706 N N . ALA A 1 88 ? -12.891 -5.881 19.227 1.00 97.00 88 ALA A N 1
ATOM 707 C CA . ALA A 1 88 ? -13.681 -4.714 19.602 1.00 97.00 88 ALA A CA 1
ATOM 708 C C . ALA A 1 88 ? -15.085 -5.111 20.077 1.00 97.00 88 ALA A C 1
ATOM 710 O O . ALA A 1 88 ? -15.535 -4.610 21.105 1.00 97.00 88 ALA A O 1
ATOM 711 N N . LEU A 1 89 ? -15.749 -6.040 19.380 1.00 97.50 89 LEU A N 1
ATOM 712 C CA . LEU A 1 89 ? -17.055 -6.568 19.785 1.00 97.50 89 LEU A CA 1
ATOM 713 C C . LEU A 1 89 ? -16.985 -7.316 21.120 1.00 97.50 89 LEU A C 1
ATOM 715 O O . LEU A 1 89 ? -17.834 -7.108 21.982 1.00 97.50 89 LEU A O 1
ATOM 719 N N . GLU A 1 90 ? -15.960 -8.141 21.323 1.00 97.69 90 GLU A N 1
ATOM 720 C CA . GLU A 1 90 ? -15.741 -8.843 22.591 1.00 97.69 90 GLU A CA 1
ATOM 721 C C . GLU A 1 90 ? -15.517 -7.857 23.749 1.00 97.69 90 GLU A C 1
ATOM 723 O O . GLU A 1 90 ? -16.181 -7.934 24.782 1.00 97.69 90 GLU A O 1
ATOM 728 N N . ASN A 1 91 ? -14.654 -6.858 23.552 1.00 97.00 91 ASN A N 1
ATOM 729 C CA . ASN A 1 91 ? -14.411 -5.808 24.540 1.00 97.00 91 ASN A CA 1
ATOM 730 C C . ASN A 1 91 ? -15.660 -4.971 24.835 1.00 97.00 91 ASN A C 1
ATOM 732 O O . ASN A 1 91 ? -15.869 -4.569 25.985 1.00 97.00 91 ASN A O 1
ATOM 736 N N . LEU A 1 92 ? -16.477 -4.695 23.814 1.00 97.00 92 LEU A N 1
ATOM 737 C CA . LEU A 1 92 ? -17.739 -3.984 23.967 1.00 97.00 92 LEU A CA 1
ATOM 738 C C . LEU A 1 92 ? -18.707 -4.799 24.823 1.00 97.00 92 LEU A C 1
ATOM 740 O O . LEU A 1 92 ? -19.194 -4.271 25.819 1.00 97.00 92 LEU A O 1
ATOM 744 N N . ASN A 1 93 ? -18.915 -6.078 24.502 1.00 96.94 93 ASN A N 1
ATOM 745 C CA . ASN A 1 93 ? -19.784 -6.970 25.274 1.00 96.94 93 ASN A CA 1
ATOM 746 C C . ASN A 1 93 ? -19.337 -7.058 26.738 1.00 96.94 93 ASN A C 1
ATOM 748 O O . ASN A 1 93 ? -20.132 -6.793 27.638 1.00 96.94 93 ASN A O 1
ATOM 752 N N . ASN A 1 94 ? -18.043 -7.291 26.978 1.00 97.25 94 ASN A N 1
ATOM 753 C CA . ASN A 1 94 ? -17.474 -7.329 28.327 1.00 97.25 94 ASN A CA 1
ATOM 754 C C . ASN A 1 94 ? -17.670 -6.001 29.079 1.00 97.25 94 ASN A C 1
ATOM 756 O O . ASN A 1 94 ? -17.862 -5.974 30.293 1.00 97.25 94 ASN A O 1
ATOM 760 N N . SER A 1 95 ? -17.609 -4.865 28.380 1.00 96.31 95 SER A N 1
ATOM 761 C CA . SER A 1 95 ? -17.827 -3.552 28.996 1.00 96.31 95 SER A CA 1
ATOM 762 C C . SER A 1 95 ? -19.302 -3.278 29.270 1.00 96.31 95 SER A C 1
ATOM 764 O O . SER A 1 95 ? -19.616 -2.690 30.301 1.00 96.31 95 SER A O 1
ATOM 766 N N . MET A 1 96 ? -20.205 -3.726 28.398 1.00 97.12 96 MET A N 1
ATOM 767 C CA . MET A 1 96 ? -21.647 -3.638 28.626 1.00 97.12 96 MET A CA 1
ATOM 768 C C . MET A 1 96 ? -22.072 -4.486 29.824 1.00 97.12 96 MET A C 1
ATOM 770 O O . MET A 1 96 ? -22.849 -4.004 30.644 1.00 97.12 96 MET A O 1
ATOM 774 N N . GLU A 1 97 ? -21.533 -5.697 29.963 1.00 96.81 97 GLU A N 1
ATOM 775 C CA . GLU A 1 97 ? -21.811 -6.571 31.106 1.00 96.81 97 GLU A CA 1
ATOM 776 C C . GLU A 1 97 ? -21.314 -5.951 32.416 1.00 96.81 97 GLU A C 1
ATOM 778 O O . GLU A 1 97 ? -22.107 -5.729 33.327 1.00 96.81 97 GLU A O 1
ATOM 783 N N . ARG A 1 98 ? -20.058 -5.483 32.460 1.00 97.19 98 ARG A N 1
ATOM 784 C CA . ARG A 1 98 ? -19.537 -4.741 33.626 1.00 97.19 98 ARG A CA 1
ATOM 785 C C . ARG A 1 98 ? -20.366 -3.504 33.969 1.00 97.19 98 ARG A C 1
ATOM 787 O O . ARG A 1 98 ? -20.605 -3.233 35.142 1.00 97.19 98 ARG A O 1
ATOM 794 N N . ASN A 1 99 ? -20.795 -2.736 32.968 1.00 96.88 99 ASN A N 1
ATOM 795 C CA . ASN A 1 99 ? -21.634 -1.560 33.196 1.00 96.88 99 ASN A CA 1
ATOM 796 C C . ASN A 1 99 ? -23.007 -1.949 33.753 1.00 96.88 99 ASN A C 1
ATOM 798 O O . ASN A 1 99 ? -23.531 -1.249 34.618 1.00 96.88 99 ASN A O 1
ATOM 802 N N . LYS A 1 100 ? -23.591 -3.051 33.272 1.00 96.88 100 LYS A N 1
ATOM 803 C CA . LYS A 1 100 ? -24.860 -3.574 33.780 1.00 96.88 100 LYS A CA 1
ATOM 804 C C . LYS A 1 100 ? -24.734 -3.962 35.252 1.00 96.88 100 LYS A C 1
ATOM 806 O O . LYS A 1 100 ? -25.565 -3.519 36.042 1.00 96.88 100 LYS A O 1
ATOM 811 N N . ASP A 1 101 ? -23.686 -4.693 35.616 1.00 96.69 101 ASP A N 1
ATOM 812 C CA . ASP A 1 101 ? -23.438 -5.105 37.001 1.00 96.69 101 ASP A CA 1
ATOM 813 C C . ASP A 1 101 ? -23.244 -3.883 37.909 1.00 96.69 101 ASP A C 1
ATOM 815 O O . ASP A 1 101 ? -23.916 -3.736 38.928 1.00 96.69 101 ASP A O 1
ATOM 819 N N . GLN A 1 102 ? -22.427 -2.915 37.480 1.00 96.94 102 GLN A N 1
ATOM 820 C CA . GLN A 1 102 ? -22.231 -1.663 38.218 1.00 96.94 102 GLN A CA 1
ATOM 821 C C . GLN A 1 102 ? -23.525 -0.859 38.399 1.00 96.94 102 GLN A C 1
ATOM 823 O O . GLN A 1 102 ? -23.718 -0.222 39.437 1.00 96.94 102 GLN A O 1
ATOM 828 N N . LEU A 1 103 ? -24.405 -0.834 37.393 1.00 96.88 103 LEU A N 1
ATOM 829 C CA . LEU A 1 103 ? -25.704 -0.172 37.500 1.00 96.88 103 LEU A CA 1
ATOM 830 C C . LEU A 1 103 ? -26.635 -0.922 38.456 1.00 96.88 103 LEU A C 1
ATOM 832 O O . LEU A 1 103 ? -27.306 -0.270 39.255 1.00 96.88 103 LEU A O 1
ATOM 836 N N . GLN A 1 104 ? -26.650 -2.256 38.424 1.00 96.56 104 GLN A N 1
ATOM 837 C CA . GLN A 1 104 ? -27.421 -3.065 39.371 1.00 96.56 104 GLN A CA 1
ATOM 838 C C . GLN A 1 104 ? -26.956 -2.842 40.815 1.00 96.56 104 GLN A C 1
ATOM 840 O O . GLN A 1 104 ? -27.789 -2.585 41.685 1.00 96.56 104 GLN A O 1
ATOM 845 N N . ASP A 1 105 ? -25.646 -2.823 41.060 1.00 96.62 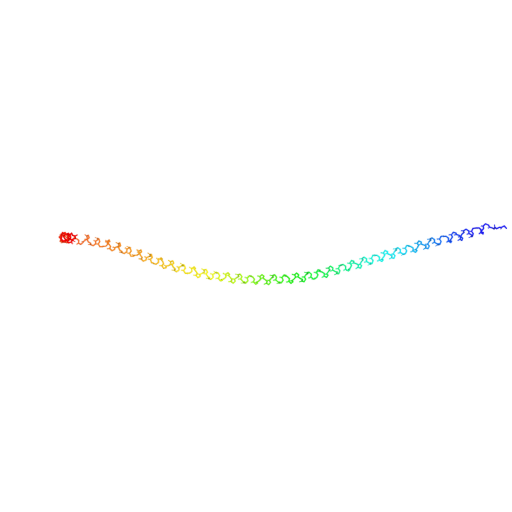105 ASP A N 1
ATOM 846 C CA . ASP A 1 105 ? -25.082 -2.539 42.382 1.00 96.62 105 ASP A CA 1
ATOM 847 C C . ASP A 1 105 ? -25.454 -1.133 42.875 1.00 96.62 105 ASP A C 1
ATOM 849 O O . ASP A 1 105 ? -25.821 -0.938 44.038 1.00 96.62 105 ASP A O 1
ATOM 853 N N . ARG A 1 106 ? -25.411 -0.132 41.984 1.00 95.75 106 ARG A N 1
ATOM 854 C CA . ARG A 1 106 ? -25.841 1.240 42.301 1.00 95.75 106 ARG A CA 1
ATOM 855 C C . ARG A 1 106 ? -27.327 1.313 42.634 1.00 95.75 106 ARG A C 1
ATOM 857 O O . ARG A 1 106 ? -27.683 2.022 43.573 1.00 95.75 106 ARG A O 1
ATOM 864 N N . ILE A 1 107 ? -28.179 0.597 41.897 1.00 96.06 107 ILE A N 1
ATOM 865 C CA . ILE A 1 107 ? -29.620 0.525 42.175 1.00 96.06 107 ILE A CA 1
ATOM 866 C C . ILE A 1 107 ? -29.845 -0.074 43.563 1.00 96.06 107 ILE A C 1
ATOM 868 O O . ILE A 1 107 ? -30.466 0.578 44.397 1.00 96.06 107 ILE A O 1
ATOM 872 N N . GLN A 1 108 ? -29.256 -1.236 43.861 1.00 96.62 108 GLN A N 1
ATOM 873 C CA . GLN A 1 108 ? -29.403 -1.876 45.173 1.00 96.62 108 GLN A CA 1
ATOM 874 C C . GLN A 1 108 ? -28.906 -0.987 46.318 1.00 96.62 108 GLN A C 1
ATOM 876 O O . GLN A 1 108 ? -29.515 -0.926 47.390 1.00 96.62 108 GLN A O 1
ATOM 881 N N . LYS A 1 109 ? -27.792 -0.276 46.114 1.00 96.56 109 LYS A N 1
ATOM 882 C CA . LYS A 1 109 ? -27.281 0.681 47.098 1.00 96.56 109 LYS A CA 1
ATOM 883 C C . LYS A 1 109 ? -28.266 1.833 47.317 1.00 96.56 109 LYS A C 1
ATOM 885 O O . LYS A 1 109 ? -28.584 2.141 48.464 1.00 96.56 109 LYS A O 1
ATOM 890 N N . ASN A 1 110 ? -28.778 2.428 46.241 1.00 96.44 110 ASN A N 1
ATOM 891 C CA . ASN A 1 110 ? -29.755 3.515 46.315 1.00 96.44 110 ASN A CA 1
ATOM 892 C C . ASN A 1 110 ? -31.070 3.071 46.967 1.00 96.44 110 ASN A C 1
ATOM 894 O O . ASN A 1 110 ? -31.656 3.840 47.728 1.00 96.44 110 ASN A O 1
ATOM 898 N N . GLU A 1 111 ? -31.526 1.844 46.715 1.00 96.25 111 GLU A N 1
ATOM 899 C CA . GLU A 1 111 ? -32.707 1.265 47.363 1.00 96.25 111 GLU A CA 1
ATOM 900 C C . GLU A 1 111 ? -32.502 1.160 48.874 1.00 96.25 111 GLU A C 1
ATOM 902 O O . GLU A 1 111 ? -33.327 1.658 49.641 1.00 96.25 111 GLU A O 1
ATOM 907 N N . LYS A 1 112 ? -31.367 0.601 49.317 1.00 96.00 112 LYS A N 1
ATOM 908 C CA . LYS A 1 112 ? -31.022 0.522 50.746 1.00 96.00 112 LYS A CA 1
ATOM 909 C C . LYS A 1 112 ? -30.962 1.905 51.390 1.00 96.00 112 LYS A C 1
ATOM 911 O O . LYS A 1 112 ? -31.560 2.115 52.443 1.00 96.00 112 LYS A O 1
ATOM 916 N N . GLU A 1 113 ? -30.292 2.863 50.753 1.00 96.19 113 GLU A N 1
ATOM 917 C CA . GLU A 1 113 ? -30.224 4.242 51.250 1.00 96.19 113 GLU A CA 1
ATOM 918 C C . GLU A 1 113 ? -31.607 4.905 51.319 1.00 96.19 113 GLU A C 1
ATOM 920 O O . GLU A 1 113 ? -31.903 5.626 52.273 1.00 96.19 113 GLU A O 1
ATOM 925 N N . THR A 1 114 ? -32.472 4.655 50.335 1.00 95.25 114 THR A N 1
ATOM 926 C CA . THR A 1 114 ? -33.844 5.183 50.303 1.00 95.25 114 THR A CA 1
ATOM 927 C C . THR A 1 114 ? -34.698 4.591 51.416 1.00 95.25 114 THR A C 1
ATOM 929 O O . THR A 1 114 ? -35.407 5.331 52.096 1.00 95.25 114 THR A O 1
ATOM 932 N N . ILE A 1 115 ? -34.589 3.283 51.662 1.00 95.75 115 ILE A N 1
ATOM 933 C CA . ILE A 1 115 ? -35.282 2.610 52.765 1.00 95.75 115 ILE A CA 1
ATOM 934 C C . ILE A 1 115 ? -34.841 3.196 54.111 1.00 95.75 115 ILE A C 1
ATOM 936 O O . ILE A 1 115 ? -35.685 3.514 54.949 1.00 95.75 115 ILE A O 1
ATOM 940 N N . GLU A 1 116 ? -33.539 3.394 54.321 1.00 95.56 116 GLU A N 1
ATOM 941 C CA . GLU A 1 116 ? -33.028 3.996 55.557 1.00 95.56 116 GLU A CA 1
ATOM 942 C C . GLU A 1 116 ? -33.491 5.450 55.735 1.00 95.56 116 GLU A C 1
ATOM 944 O O . GLU A 1 116 ? -33.870 5.849 56.839 1.00 95.56 116 GLU A O 1
ATOM 949 N N . LYS A 1 117 ? -33.547 6.240 54.655 1.00 94.69 117 LYS A N 1
ATOM 950 C CA . LYS A 1 117 ? -34.142 7.588 54.685 1.00 94.69 117 LYS A CA 1
ATOM 951 C C . LYS A 1 117 ? -35.626 7.541 55.053 1.00 94.69 117 LYS A C 1
ATOM 953 O O . LYS A 1 117 ? -36.057 8.321 55.901 1.00 94.69 117 LYS A O 1
ATOM 958 N N . LEU A 1 118 ? -36.394 6.618 54.470 1.00 94.69 118 LEU A N 1
ATOM 959 C CA . LEU A 1 118 ? -37.824 6.470 54.747 1.00 94.69 118 LEU A CA 1
ATOM 960 C C . LEU A 1 118 ? -38.078 6.105 56.213 1.00 94.69 118 LEU A C 1
ATOM 962 O O . LEU A 1 118 ? -38.922 6.725 56.855 1.00 94.69 118 LEU A O 1
ATOM 966 N N . LYS A 1 119 ? -37.305 5.162 56.770 1.00 94.56 119 LYS A N 1
ATOM 967 C CA . LYS A 1 119 ? -37.380 4.807 58.196 1.00 94.56 119 LYS A CA 1
ATOM 968 C C . LYS A 1 119 ? -37.157 6.022 59.092 1.00 94.56 119 LYS A C 1
ATOM 970 O O . LYS A 1 119 ? -37.949 6.244 60.000 1.00 94.56 119 LYS A O 1
ATOM 975 N N . ARG A 1 120 ? -36.134 6.839 58.810 1.00 94.94 120 ARG A N 1
ATOM 976 C CA . ARG A 1 120 ? -35.866 8.070 59.577 1.00 94.94 120 ARG A CA 1
ATOM 977 C C . ARG A 1 120 ? -37.043 9.042 59.523 1.00 94.94 120 ARG A C 1
ATOM 979 O O . ARG A 1 120 ? -37.452 9.530 60.570 1.00 94.94 120 ARG A O 1
ATOM 986 N N . ILE A 1 121 ? -37.610 9.276 58.336 1.00 93.94 121 ILE A N 1
ATOM 987 C CA . ILE A 1 121 ? -38.780 10.152 58.162 1.00 93.94 121 ILE A CA 1
ATOM 988 C C . ILE A 1 121 ? -39.968 9.631 58.982 1.00 93.94 121 ILE A C 1
ATOM 990 O O . ILE A 1 121 ? -40.584 10.398 59.718 1.00 93.94 121 ILE A O 1
ATOM 994 N N . ILE A 1 122 ? -40.260 8.328 58.913 1.00 93.56 122 ILE A N 1
ATOM 995 C CA . ILE A 1 122 ? -41.353 7.703 59.675 1.00 93.56 122 ILE A CA 1
ATOM 996 C C . ILE A 1 122 ? -41.115 7.826 61.184 1.00 93.56 122 ILE A C 1
ATOM 998 O O . ILE A 1 122 ? -42.046 8.166 61.915 1.00 93.56 122 ILE A O 1
ATOM 1002 N N . SER A 1 123 ? -39.891 7.589 61.664 1.00 93.00 123 SER A N 1
ATOM 1003 C CA . SER A 1 123 ? -39.546 7.768 63.079 1.00 93.00 123 SER A CA 1
ATOM 1004 C C . SER A 1 123 ? -39.768 9.210 63.533 1.00 93.00 123 SER A C 1
ATOM 1006 O O . SER A 1 123 ? -40.391 9.421 64.569 1.00 93.00 123 SER A O 1
ATOM 1008 N N . THR A 1 124 ? -39.338 10.203 62.748 1.00 93.19 124 THR A N 1
ATOM 1009 C CA . THR A 1 124 ? -39.570 11.621 63.058 1.00 93.19 124 THR A CA 1
ATOM 1010 C C . THR A 1 124 ? -41.061 11.951 63.109 1.00 93.19 124 THR A C 1
ATOM 1012 O O . THR A 1 124 ? -41.509 12.540 64.088 1.00 93.19 124 THR A O 1
ATOM 1015 N N . ILE A 1 125 ? -41.848 11.515 62.118 1.00 92.19 125 ILE A N 1
ATOM 1016 C CA . ILE A 1 125 ? -43.305 11.731 62.103 1.00 92.19 125 ILE A CA 1
ATOM 1017 C C . ILE A 1 125 ? -43.966 11.067 63.317 1.00 92.19 125 ILE A C 1
ATOM 1019 O O . ILE A 1 125 ? -44.819 11.677 63.954 1.00 92.19 125 ILE A O 1
ATOM 1023 N N . SER A 1 126 ? -43.557 9.845 63.670 1.00 91.50 126 SER A N 1
ATOM 1024 C CA . SER A 1 126 ? -44.113 9.105 64.812 1.00 91.50 126 SER A CA 1
ATOM 1025 C C . SER A 1 126 ? -43.807 9.792 66.145 1.00 91.50 126 SER A C 1
ATOM 1027 O O . SER A 1 126 ? -44.680 9.863 67.011 1.00 91.50 126 SER A O 1
ATOM 1029 N N . ILE A 1 127 ? -42.593 10.333 66.304 1.00 91.31 127 ILE A N 1
ATOM 1030 C CA . ILE A 1 127 ? -42.201 11.124 67.480 1.00 91.31 127 ILE A CA 1
ATOM 1031 C C . ILE A 1 127 ? -43.041 12.402 67.554 1.00 91.31 127 ILE A C 1
ATOM 1033 O O . ILE A 1 127 ? -43.665 12.643 68.583 1.00 91.31 127 ILE A O 1
ATOM 1037 N N . SER A 1 1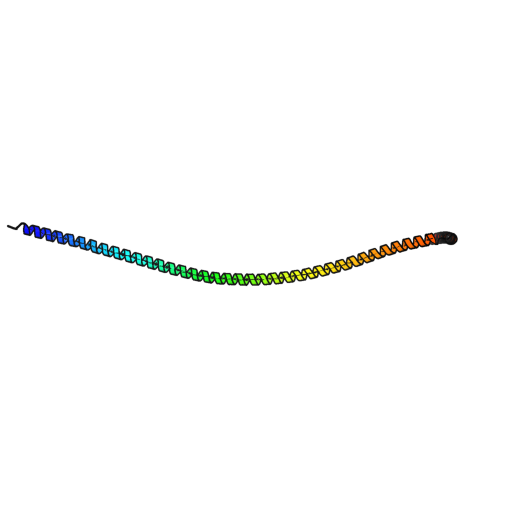28 ? -43.140 13.172 66.466 1.00 89.44 128 SER A N 1
ATOM 1038 C CA . SER A 1 128 ? -43.939 14.406 66.431 1.00 89.44 128 SER A CA 1
ATOM 1039 C C . SER A 1 128 ? -45.437 14.159 66.658 1.00 89.44 128 SER A C 1
ATOM 1041 O O . SER A 1 128 ? -46.107 14.947 67.329 1.00 89.44 128 SER A O 1
ATOM 1043 N N . ALA A 1 129 ? -45.978 13.054 66.136 1.00 87.81 129 ALA A N 1
ATOM 1044 C CA . ALA A 1 129 ? -47.361 12.647 66.373 1.00 87.81 129 ALA A CA 1
ATOM 1045 C C . ALA A 1 129 ? -47.586 12.239 67.837 1.00 87.81 129 ALA A C 1
ATOM 1047 O O . ALA A 1 129 ? -48.583 12.644 68.431 1.00 87.81 129 ALA A O 1
ATOM 1048 N N . SER A 1 130 ? -46.648 11.495 68.434 1.00 87.56 130 SER A N 1
ATOM 1049 C CA . SER A 1 130 ? -46.700 11.113 69.852 1.00 87.56 130 SER A CA 1
ATOM 1050 C C . SER A 1 130 ? -46.593 12.332 70.767 1.00 87.56 130 SER A C 1
ATOM 1052 O O . SER A 1 130 ? -47.360 12.449 71.716 1.00 87.56 130 SER A O 1
ATOM 1054 N N . GLU A 1 131 ? -45.701 13.275 70.454 1.00 85.31 131 GLU A N 1
ATOM 1055 C CA . GLU A 1 131 ? -45.566 14.553 71.160 1.00 85.31 131 GLU A CA 1
ATOM 1056 C C . GLU A 1 131 ? -46.873 15.357 71.106 1.00 85.31 131 GLU A C 1
ATOM 1058 O O . GLU A 1 131 ? -47.373 15.808 72.137 1.00 85.31 131 GLU A O 1
ATOM 1063 N N . SER A 1 132 ? -47.479 15.466 69.919 1.00 84.81 132 SER A N 1
ATOM 1064 C CA . SER A 1 132 ? -48.768 16.144 69.735 1.00 84.81 132 SER A CA 1
ATOM 1065 C C . SER A 1 132 ? -49.908 15.434 70.475 1.00 84.81 132 SER A C 1
ATOM 1067 O O . SER A 1 132 ? -50.749 16.090 71.089 1.00 84.81 132 SER A O 1
ATOM 1069 N N . PHE A 1 133 ? -49.936 14.096 70.460 1.00 84.69 133 PHE A N 1
ATOM 1070 C CA . PHE A 1 133 ? -50.927 13.298 71.183 1.00 84.69 133 PHE A CA 1
ATOM 1071 C C . PHE A 1 133 ? -50.800 13.471 72.701 1.00 84.69 133 PHE A C 1
ATOM 1073 O O . PHE A 1 133 ? -51.814 13.719 73.354 1.00 84.69 133 PHE A O 1
ATOM 1080 N N . LEU A 1 134 ? -49.578 13.396 73.250 1.00 79.31 134 LEU A N 1
ATOM 1081 C CA . LEU A 1 134 ? -49.306 13.644 74.669 1.00 79.31 134 LEU A CA 1
ATOM 1082 C C . LEU A 1 134 ? -49.723 15.063 75.059 1.00 79.31 134 LEU A C 1
ATOM 1084 O O . LEU A 1 134 ? -50.428 15.237 76.046 1.00 79.31 134 LEU A O 1
ATOM 1088 N N . LYS A 1 135 ? -49.352 16.073 74.265 1.00 78.75 135 LYS A N 1
ATOM 1089 C CA . LYS A 1 135 ? -49.703 17.473 74.538 1.00 78.75 135 LYS A CA 1
ATOM 1090 C C . LYS A 1 135 ? -51.217 17.701 74.601 1.00 78.75 135 LYS A C 1
ATOM 1092 O O . LYS A 1 135 ? -51.667 18.495 75.419 1.00 78.75 135 LYS A O 1
ATOM 1097 N N . ASN A 1 136 ? -51.990 16.988 73.780 1.00 77.88 136 ASN A N 1
ATOM 1098 C CA . ASN A 1 136 ? -53.451 17.102 73.739 1.00 77.88 136 ASN A CA 1
ATOM 1099 C C . ASN A 1 136 ? -54.189 16.205 74.755 1.00 77.88 136 ASN A C 1
ATOM 1101 O O . ASN A 1 136 ? -55.353 16.467 75.033 1.00 77.88 136 ASN A O 1
ATOM 1105 N N . ASN A 1 137 ? -53.554 15.153 75.291 1.00 70.69 137 ASN A N 1
ATOM 1106 C CA . ASN A 1 137 ? -54.171 14.193 76.229 1.00 70.69 137 ASN A CA 1
ATOM 1107 C C . ASN A 1 137 ? -53.610 14.266 77.662 1.00 70.69 137 ASN A C 1
ATOM 1109 O O . ASN A 1 137 ? -53.984 13.452 78.509 1.00 70.69 137 ASN A O 1
ATOM 1113 N N . ILE A 1 138 ? -52.714 15.212 77.963 1.00 66.88 138 ILE A N 1
ATOM 1114 C CA . ILE A 1 138 ? -52.305 15.491 79.344 1.00 66.88 138 ILE A CA 1
ATOM 1115 C C . ILE A 1 138 ? -53.471 16.172 80.072 1.00 66.88 138 ILE A C 1
ATOM 1117 O O . ILE A 1 138 ? -53.729 17.360 79.913 1.00 66.88 138 ILE A O 1
ATOM 1121 N N . ASP A 1 139 ? -54.170 15.374 80.874 1.00 68.31 139 ASP A N 1
ATOM 1122 C CA . ASP A 1 139 ? -55.108 15.810 81.909 1.00 68.31 139 ASP A CA 1
ATOM 1123 C C . ASP A 1 139 ? -54.365 15.927 83.260 1.00 68.31 139 ASP A C 1
ATOM 1125 O O . ASP A 1 139 ? -53.354 15.252 83.493 1.00 68.31 139 ASP A O 1
ATOM 1129 N N . GLU A 1 140 ? -54.871 16.745 84.181 1.00 65.56 140 GLU A N 1
ATOM 1130 C CA . GLU A 1 140 ? -54.294 17.026 85.506 1.00 65.56 140 GLU A CA 1
ATOM 1131 C C . GLU A 1 140 ? -54.065 15.725 86.313 1.00 65.56 140 GLU A C 1
ATOM 1133 O O . GLU A 1 140 ? -53.047 15.548 86.989 1.00 65.56 140 GLU A O 1
ATOM 1138 N N . LYS A 1 141 ? -54.949 14.728 86.136 1.00 66.69 141 LYS A N 1
ATOM 1139 C CA . LYS A 1 141 ? -54.815 13.368 86.702 1.00 66.69 141 LYS A CA 1
ATOM 1140 C C . LYS A 1 141 ? -53.692 12.525 86.091 1.00 66.69 141 LYS A C 1
ATOM 1142 O O . LYS A 1 141 ? -53.181 11.619 86.755 1.00 66.69 141 LYS A O 1
ATOM 1147 N N . LEU A 1 142 ? -53.356 12.725 84.818 1.00 69.62 142 LEU A N 1
ATOM 1148 C CA . LEU A 1 142 ? -52.244 12.026 84.165 1.00 69.62 142 LEU A CA 1
ATOM 1149 C C . LEU A 1 142 ? -50.911 12.653 84.598 1.00 69.62 142 LEU A C 1
ATOM 1151 O O . LEU A 1 142 ? -49.958 11.929 84.868 1.00 69.62 142 LEU A O 1
ATOM 1155 N N . HIS A 1 143 ? -50.882 13.981 84.750 1.00 69.88 143 HIS A N 1
ATOM 1156 C CA . HIS A 1 143 ? -49.723 14.734 85.229 1.00 69.88 143 HIS A CA 1
ATOM 1157 C C . HIS A 1 143 ? -49.317 14.335 86.657 1.00 69.88 143 HIS A C 1
ATOM 1159 O O . HIS A 1 143 ? -48.166 13.964 86.883 1.00 69.88 143 HIS A O 1
ATOM 1165 N N . ASN A 1 144 ? -50.271 14.294 87.596 1.00 73.31 144 ASN A N 1
ATOM 1166 C CA . ASN A 1 144 ? -49.994 13.867 88.973 1.00 73.31 144 ASN A CA 1
ATOM 1167 C C . ASN A 1 144 ? -49.506 12.409 89.053 1.00 73.31 144 ASN A C 1
ATOM 1169 O O . ASN A 1 144 ? -48.554 12.134 89.778 1.00 73.31 144 ASN A O 1
ATOM 1173 N N . ARG A 1 145 ? -50.068 11.489 88.251 1.00 75.19 145 ARG A N 1
ATOM 1174 C CA . ARG A 1 145 ? -49.588 10.093 88.177 1.00 75.19 145 ARG A CA 1
ATOM 1175 C C . ARG A 1 145 ? -48.181 9.962 87.587 1.00 75.19 145 ARG A C 1
ATOM 1177 O O . ARG A 1 145 ? -47.426 9.100 88.021 1.00 75.19 145 ARG A O 1
ATOM 1184 N N . LEU A 1 146 ? -47.812 10.793 86.609 1.00 75.44 146 LEU A N 1
ATOM 1185 C CA . LEU A 1 146 ? -46.454 10.817 86.049 1.00 75.44 146 LEU A CA 1
ATOM 1186 C C . LEU A 1 146 ? -45.426 11.333 87.065 1.00 75.44 146 LEU A C 1
ATOM 1188 O O . LEU A 1 146 ? -44.321 10.792 87.131 1.00 75.44 146 LEU A O 1
ATOM 1192 N N . ILE A 1 147 ? -45.796 12.332 87.872 1.00 75.75 147 ILE A N 1
ATOM 1193 C CA . ILE A 1 147 ? -44.974 12.835 88.981 1.00 75.75 147 ILE A CA 1
ATOM 1194 C C . ILE A 1 147 ? -44.777 11.729 90.025 1.00 75.75 147 ILE A C 1
ATOM 1196 O O . ILE A 1 147 ? -43.638 11.387 90.334 1.00 75.75 147 ILE A O 1
ATOM 1200 N N . GLU A 1 148 ? -45.859 11.108 90.498 1.00 76.62 148 GLU A N 1
ATOM 1201 C CA . GLU A 1 148 ? -45.815 10.030 91.498 1.00 76.62 148 GLU A CA 1
ATOM 1202 C C . GLU A 1 148 ? -44.990 8.820 91.019 1.00 76.62 148 GLU A C 1
ATOM 1204 O O . GLU A 1 148 ? -44.128 8.325 91.747 1.00 76.62 148 GLU A O 1
ATOM 1209 N N . ASN A 1 149 ? -45.164 8.400 89.758 1.00 77.06 149 ASN A N 1
ATOM 1210 C CA . ASN A 1 149 ? -44.374 7.321 89.160 1.00 77.06 149 ASN A CA 1
ATOM 1211 C C . ASN A 1 149 ? -42.888 7.691 89.024 1.00 77.06 149 ASN A C 1
ATOM 1213 O O . ASN A 1 149 ? -42.035 6.876 89.373 1.00 77.06 149 ASN A O 1
ATOM 1217 N N . SER A 1 150 ? -42.558 8.914 88.592 1.00 78.00 150 SER A N 1
ATOM 1218 C CA . SER A 1 150 ? -41.160 9.371 88.488 1.00 78.00 150 SER A CA 1
ATOM 1219 C C . SER A 1 150 ? -40.480 9.428 89.861 1.00 78.00 150 SER A C 1
ATOM 1221 O O . SER A 1 150 ? -39.332 9.013 90.003 1.00 78.00 150 SER A O 1
ATOM 1223 N N . LEU A 1 151 ? -41.207 9.870 90.894 1.00 72.62 151 LEU A N 1
ATOM 1224 C CA . LEU A 1 151 ? -40.760 9.842 92.291 1.00 72.62 151 LEU A CA 1
ATOM 1225 C C . LEU A 1 151 ? -40.570 8.409 92.817 1.00 72.62 151 LEU A C 1
ATOM 1227 O O . LEU A 1 151 ? -39.653 8.169 93.600 1.00 72.62 151 LEU A O 1
ATOM 1231 N N . SER A 1 152 ? -41.380 7.450 92.360 1.00 72.19 152 SER A N 1
ATOM 1232 C CA . SER A 1 152 ? -41.267 6.032 92.735 1.00 72.19 152 SER A CA 1
ATOM 1233 C C . SER A 1 152 ? -40.153 5.261 92.004 1.00 72.19 152 SER A C 1
ATOM 1235 O O . SER A 1 152 ? -39.654 4.265 92.531 1.00 72.19 152 SER A O 1
ATOM 1237 N N . GLU A 1 153 ? -39.723 5.711 90.818 1.00 68.69 153 GLU A N 1
ATOM 1238 C CA . GLU A 1 153 ? -38.618 5.094 90.064 1.00 68.69 153 GLU A CA 1
ATOM 1239 C C . GLU A 1 153 ? -37.230 5.584 90.504 1.00 68.69 153 GLU A C 1
ATOM 1241 O O . GLU A 1 153 ? -36.255 4.835 90.389 1.00 68.69 153 GLU A O 1
ATOM 1246 N N . LEU A 1 154 ? -37.126 6.794 91.069 1.00 66.25 154 LEU A N 1
ATOM 1247 C CA . LEU A 1 154 ? -35.877 7.330 91.630 1.00 66.25 154 LEU A CA 1
ATOM 1248 C C . LEU A 1 154 ? -35.185 6.383 92.636 1.00 66.25 154 LEU A C 1
ATOM 1250 O O . LEU A 1 154 ? -33.981 6.174 92.492 1.00 66.25 154 LEU A O 1
ATOM 1254 N N . PRO A 1 155 ? -35.875 5.739 93.599 1.00 64.44 155 PRO A N 1
ATOM 1255 C CA . PRO A 1 155 ? -35.228 4.790 94.509 1.00 64.44 155 PRO A CA 1
ATOM 1256 C C . PRO A 1 155 ? -34.830 3.447 93.866 1.00 64.44 155 PRO A C 1
ATOM 1258 O O . PRO A 1 155 ? -34.029 2.726 94.451 1.00 64.44 155 PRO A O 1
ATOM 1261 N N . LYS A 1 156 ? -35.330 3.095 92.669 1.00 58.28 156 LYS A N 1
ATOM 1262 C CA . LYS A 1 156 ? -34.991 1.830 91.978 1.00 58.28 156 LYS A CA 1
ATOM 1263 C C . LYS A 1 156 ? -33.756 1.908 91.078 1.00 58.28 156 LYS A C 1
ATOM 1265 O O . LYS A 1 156 ? -33.279 0.869 90.636 1.00 58.28 156 LYS A O 1
ATOM 1270 N N . LYS A 1 157 ? -33.244 3.108 90.794 1.00 54.78 157 LYS A N 1
ATOM 1271 C CA . LYS A 1 157 ? -32.071 3.320 89.922 1.00 54.78 157 LYS A CA 1
ATOM 1272 C C . LYS A 1 157 ? -30.802 3.730 90.684 1.00 54.78 157 LYS A C 1
ATOM 1274 O O . LYS A 1 157 ? -29.786 4.008 90.055 1.00 54.78 157 LYS A O 1
ATOM 1279 N N . ILE A 1 158 ? -30.879 3.782 92.019 1.00 54.56 158 ILE A N 1
ATOM 1280 C CA . ILE A 1 158 ? -29.773 4.101 92.947 1.00 54.56 158 ILE A CA 1
ATOM 1281 C C . ILE A 1 158 ? -29.459 2.881 93.853 1.00 54.56 158 ILE A C 1
ATOM 1283 O O . ILE A 1 158 ? -28.958 3.023 94.965 1.00 54.56 158 ILE A O 1
ATOM 1287 N N . GLN A 1 159 ? -29.745 1.665 93.379 1.00 43.84 159 GLN A N 1
ATOM 1288 C CA . GLN A 1 159 ? -29.159 0.418 93.888 1.00 43.84 159 GLN A CA 1
ATOM 1289 C C . GLN A 1 159 ? -28.416 -0.287 92.762 1.00 43.84 159 GLN A C 1
ATOM 1291 O O . GLN A 1 159 ? -28.954 -0.288 91.630 1.00 43.84 159 GLN A O 1
#

Foldseek 3Di:
DDDPVVVVVVVVVVVCVVVVVVVVVVVVVVVVVVVVVVVVVVVVVVVVVVVVVVVVVVVVVVVVVVVVVVVVVVVVVVVVVVVVVVVVVVVVVVVVVVVVVVVVVVVVVVVVVVVVVVVVVVVVVVVVVVVVVCVVPDDPVVVVVVVVVVVVCVVVVVD

Secondary structure (DSSP, 8-state):
---HHHHHHHHHHHHHHHHHHHHHHHHHHHHHHHHHHHHHHHHHHHHHHHHHHHHHHHHHHHHHHHHHHHHHHHHHHHHHHHHHHHHHHHHHHHHHHHHHHHHHHHHHHHHHHHHHHHHHHHHHHHHHHHHHHHHHH--HHHHHHHHHHHHHHGGGS--